Protein AF-A0A849D8P0-F1 (afdb_monomer)

Structure (mmCIF, N/CA/C/O backbone):
data_AF-A0A849D8P0-F1
#
_entry.id   AF-A0A849D8P0-F1
#
loop_
_atom_site.group_PDB
_atom_site.id
_atom_site.type_symbol
_atom_site.label_atom_id
_atom_site.label_alt_id
_atom_site.label_comp_id
_atom_site.label_asym_id
_atom_site.label_entity_id
_atom_site.label_seq_id
_atom_site.pdbx_PDB_ins_code
_atom_site.Cartn_x
_atom_site.Cartn_y
_atom_site.Cartn_z
_atom_site.occupancy
_atom_site.B_iso_or_equiv
_atom_site.auth_seq_id
_atom_site.auth_comp_id
_atom_site.auth_asym_id
_atom_site.auth_atom_id
_atom_site.pdbx_PDB_model_num
ATOM 1 N N . MET A 1 1 ? -80.426 -12.205 15.492 1.00 40.09 1 MET A N 1
ATOM 2 C CA . MET A 1 1 ? -79.615 -13.416 15.235 1.00 40.09 1 MET A CA 1
ATOM 3 C C . MET A 1 1 ? -78.272 -12.990 14.647 1.00 40.09 1 MET A C 1
ATOM 5 O O . MET A 1 1 ? -78.258 -12.314 13.631 1.00 40.09 1 MET A O 1
ATOM 9 N N . LYS A 1 2 ? -77.165 -13.294 15.333 1.00 34.50 2 LYS A N 1
ATOM 10 C CA . LYS A 1 2 ? -75.785 -13.321 14.792 1.00 34.50 2 LYS A CA 1
ATOM 11 C C . LYS A 1 2 ? -75.540 -14.726 14.189 1.00 34.50 2 LYS A C 1
ATOM 13 O O . LYS A 1 2 ? -76.295 -15.619 14.569 1.00 34.50 2 LYS A O 1
ATOM 18 N N . PRO A 1 3 ? -74.415 -15.026 13.506 1.00 51.94 3 PRO A N 1
ATOM 19 C CA . PRO A 1 3 ? -73.547 -14.217 12.627 1.00 51.94 3 PRO A CA 1
ATOM 20 C C . PRO A 1 3 ? -73.086 -15.000 11.361 1.00 51.94 3 PRO A C 1
ATOM 22 O O . PRO A 1 3 ? -73.115 -16.224 11.359 1.00 51.94 3 PRO A O 1
ATOM 25 N N . THR A 1 4 ? -72.463 -14.343 10.375 1.00 41.53 4 THR A N 1
ATOM 26 C CA . THR A 1 4 ? -71.337 -14.982 9.657 1.00 41.53 4 THR A CA 1
ATOM 27 C C . THR A 1 4 ? -70.335 -13.943 9.179 1.00 41.53 4 THR A C 1
ATOM 29 O O . THR A 1 4 ? -70.666 -12.974 8.505 1.00 41.53 4 THR A O 1
ATOM 32 N N . ARG A 1 5 ? -69.095 -14.141 9.622 1.00 42.44 5 ARG A N 1
ATOM 33 C CA . ARG A 1 5 ? -67.909 -13.351 9.308 1.00 42.44 5 ARG A CA 1
ATOM 34 C C . ARG A 1 5 ? -67.382 -13.775 7.939 1.00 42.44 5 ARG A C 1
ATOM 36 O O . ARG A 1 5 ? -67.280 -14.972 7.706 1.00 42.44 5 ARG A O 1
ATOM 43 N N . LEU A 1 6 ? -66.905 -12.832 7.136 1.00 41.44 6 LEU A N 1
ATOM 44 C CA . LEU A 1 6 ? -65.711 -13.063 6.327 1.00 41.44 6 LEU A CA 1
ATOM 45 C C . LEU A 1 6 ? -64.922 -11.754 6.272 1.00 41.44 6 LEU A C 1
ATOM 47 O O . LEU A 1 6 ? -65.308 -10.786 5.625 1.00 41.44 6 LEU A O 1
ATOM 51 N N . ALA A 1 7 ? -63.854 -11.720 7.061 1.00 44.16 7 ALA A N 1
ATOM 52 C CA . ALA A 1 7 ? -62.826 -10.705 6.986 1.00 44.16 7 ALA A CA 1
ATOM 53 C C . ALA A 1 7 ? -61.901 -11.065 5.820 1.00 44.16 7 ALA A C 1
ATOM 55 O O . ALA A 1 7 ? -61.404 -12.187 5.768 1.00 44.16 7 ALA A O 1
ATOM 56 N N . PHE A 1 8 ? -61.640 -10.117 4.927 1.00 40.59 8 PHE A N 1
ATOM 57 C CA . PHE A 1 8 ? -60.464 -10.159 4.066 1.00 40.59 8 PHE A CA 1
ATOM 58 C C . PHE A 1 8 ? -59.847 -8.762 4.061 1.00 40.59 8 PHE A C 1
ATOM 60 O O . PHE A 1 8 ? -60.166 -7.897 3.252 1.00 40.59 8 PHE A O 1
ATOM 67 N N . ILE A 1 9 ? -59.019 -8.528 5.076 1.00 45.81 9 ILE A N 1
ATOM 68 C CA . ILE A 1 9 ? -58.089 -7.406 5.133 1.00 45.81 9 ILE A CA 1
ATOM 69 C C . ILE A 1 9 ? -56.944 -7.789 4.194 1.00 45.81 9 ILE A C 1
ATOM 71 O O . ILE A 1 9 ? -56.132 -8.644 4.542 1.00 45.81 9 ILE A O 1
ATOM 75 N N . LEU A 1 10 ? -56.895 -7.199 2.997 1.00 41.03 10 LEU A N 1
ATOM 76 C CA . LEU A 1 10 ? -55.722 -7.311 2.134 1.00 41.03 10 LEU A CA 1
ATOM 77 C C . LEU A 1 10 ? -54.726 -6.219 2.541 1.00 41.03 10 LEU A C 1
ATOM 79 O O . LEU A 1 10 ? -54.832 -5.054 2.165 1.00 41.03 10 LEU A O 1
ATOM 83 N N . LEU A 1 11 ? -53.796 -6.628 3.396 1.00 40.62 11 LEU A N 1
ATOM 84 C CA . LEU A 1 11 ? -52.641 -5.874 3.854 1.00 40.62 11 LEU A CA 1
ATOM 85 C C . LEU A 1 11 ? -51.669 -5.707 2.669 1.00 40.62 11 LEU A C 1
ATOM 87 O O . LEU A 1 11 ? -50.985 -6.655 2.288 1.00 40.62 11 LEU A O 1
ATOM 91 N N . LEU A 1 12 ? -51.614 -4.516 2.067 1.00 44.25 12 LEU A N 1
ATOM 92 C CA . LEU A 1 12 ? -50.579 -4.135 1.098 1.00 44.25 12 LEU A CA 1
ATOM 93 C C . LEU A 1 12 ? -49.248 -3.926 1.839 1.00 44.25 12 LEU A C 1
ATOM 95 O O . LEU A 1 12 ? -48.848 -2.807 2.150 1.00 44.25 12 LEU A O 1
ATOM 99 N N . LEU A 1 13 ? -48.570 -5.031 2.151 1.00 43.97 13 LEU A N 1
ATOM 100 C CA . LEU A 1 13 ? -47.154 -5.036 2.499 1.00 43.97 13 LEU A CA 1
ATOM 101 C C . LEU A 1 13 ? -46.353 -4.807 1.212 1.00 43.97 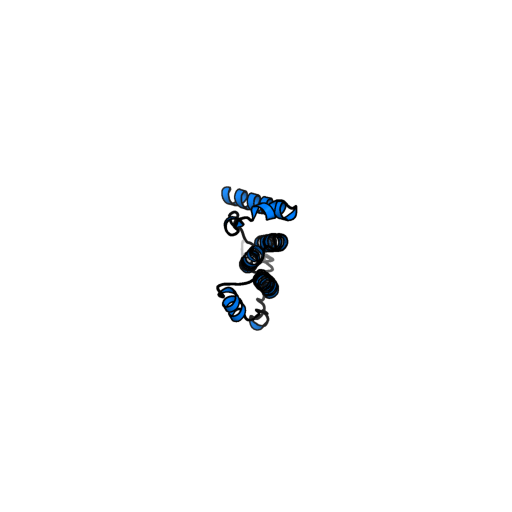13 LEU A C 1
ATOM 103 O O . LEU A 1 13 ? -46.143 -5.728 0.424 1.00 43.97 13 LEU A O 1
ATOM 107 N N . GLY A 1 14 ? -45.908 -3.567 1.003 1.00 42.66 14 GLY A N 1
ATOM 108 C CA . GLY A 1 14 ? -44.834 -3.236 0.068 1.00 42.66 14 GLY A CA 1
ATOM 109 C C . GLY A 1 14 ? -43.520 -3.824 0.575 1.00 42.66 14 GLY A C 1
ATOM 110 O O . GLY A 1 14 ? -42.725 -3.140 1.214 1.00 42.66 14 GLY A O 1
ATOM 111 N N . ILE A 1 15 ? -43.340 -5.123 0.345 1.00 48.97 15 ILE A N 1
ATOM 112 C CA . ILE A 1 15 ? -42.107 -5.856 0.608 1.00 48.97 15 ILE A CA 1
ATOM 113 C C . ILE A 1 15 ? -41.066 -5.383 -0.403 1.00 48.97 15 ILE A C 1
ATOM 115 O O . ILE A 1 15 ? -41.264 -5.490 -1.608 1.00 48.97 15 ILE A O 1
ATOM 119 N N . GLY A 1 16 ? -39.976 -4.849 0.147 1.00 43.88 16 GLY A N 1
ATOM 120 C CA . GLY A 1 16 ? -38.615 -4.896 -0.370 1.00 43.88 16 GLY A CA 1
ATOM 121 C C . GLY A 1 16 ? -38.445 -4.930 -1.883 1.00 43.88 16 GLY A C 1
ATOM 122 O O . GLY A 1 16 ? -38.490 -5.991 -2.500 1.00 43.88 16 GLY A O 1
ATOM 123 N N . ALA A 1 17 ? -38.030 -3.795 -2.441 1.00 41.38 17 ALA A N 1
ATOM 124 C CA . ALA A 1 17 ? -37.138 -3.819 -3.587 1.00 41.38 17 ALA A CA 1
ATOM 125 C C . ALA A 1 17 ? -35.806 -4.470 -3.158 1.00 41.38 17 ALA A C 1
ATOM 127 O O . ALA A 1 17 ? -34.820 -3.787 -2.889 1.00 41.38 17 ALA A O 1
ATOM 128 N N . CYS A 1 18 ? -35.776 -5.803 -3.070 1.00 43.22 18 CYS A N 1
ATOM 129 C CA . CYS A 1 18 ? -34.549 -6.548 -3.304 1.00 43.22 18 CYS A CA 1
ATOM 130 C C . CYS A 1 18 ? -34.187 -6.272 -4.759 1.00 43.22 18 CYS A C 1
ATOM 132 O O . CYS A 1 18 ? -34.729 -6.888 -5.673 1.00 43.22 18 CYS A O 1
ATOM 134 N N . ARG A 1 19 ? -33.315 -5.284 -4.979 1.00 45.81 19 ARG A N 1
ATOM 135 C CA . ARG A 1 19 ? -32.575 -5.203 -6.232 1.00 45.81 19 ARG A CA 1
ATOM 136 C C . ARG A 1 19 ? -31.786 -6.498 -6.333 1.00 45.81 19 ARG A C 1
ATOM 138 O O . ARG A 1 19 ? -30.857 -6.716 -5.560 1.00 45.81 19 ARG A O 1
ATOM 145 N N . THR A 1 20 ? -32.200 -7.363 -7.245 1.00 45.91 20 THR A N 1
ATOM 146 C CA . THR A 1 20 ? -31.368 -8.444 -7.748 1.00 45.91 20 THR A CA 1
ATOM 147 C C . THR A 1 20 ? -30.113 -7.795 -8.315 1.00 45.91 20 THR A C 1
ATOM 149 O O . THR A 1 20 ? -30.175 -7.091 -9.320 1.00 45.91 20 THR A O 1
ATOM 152 N N . TYR A 1 21 ? -28.995 -7.944 -7.609 1.00 46.56 21 TYR A N 1
ATOM 153 C CA . TYR A 1 21 ? -27.687 -7.691 -8.190 1.00 46.56 21 TYR A CA 1
ATOM 154 C C . TYR A 1 21 ? -27.474 -8.793 -9.224 1.00 46.56 21 TYR A C 1
ATOM 156 O O . TYR A 1 21 ? -27.255 -9.946 -8.863 1.00 46.56 21 TYR A O 1
ATOM 164 N N . GLU A 1 22 ? -27.634 -8.457 -10.500 1.00 53.69 22 GLU A N 1
ATOM 165 C CA . GLU A 1 22 ? -27.120 -9.301 -11.571 1.00 53.69 22 GLU A CA 1
ATOM 166 C C . GLU A 1 22 ? -25.595 -9.215 -11.492 1.00 53.69 22 GLU A C 1
ATOM 168 O O . GLU A 1 22 ? -25.013 -8.147 -11.697 1.00 53.69 22 GLU A O 1
ATOM 173 N N . GLU A 1 23 ? -24.952 -10.312 -11.090 1.00 55.47 23 GLU A N 1
ATOM 174 C CA . GLU A 1 23 ? -23.500 -10.413 -11.178 1.00 55.47 23 GLU A CA 1
ATOM 175 C C . GLU A 1 23 ? -23.110 -10.315 -12.659 1.00 55.47 23 GLU A C 1
ATOM 177 O O . GLU A 1 23 ? -23.705 -11.012 -13.490 1.00 55.47 23 GLU A O 1
ATOM 182 N N . PRO A 1 24 ? -22.152 -9.442 -13.020 1.00 56.09 24 PRO A N 1
ATOM 183 C CA . PRO A 1 24 ? -21.690 -9.365 -14.394 1.00 56.09 24 PRO A CA 1
ATOM 184 C C . PRO A 1 24 ? -21.151 -10.738 -14.825 1.00 56.09 24 PRO A C 1
ATOM 186 O O . PRO A 1 24 ? -20.534 -11.441 -14.016 1.00 56.09 24 PRO A O 1
ATOM 189 N N . PRO A 1 25 ? -21.382 -11.151 -16.082 1.00 55.91 25 PRO A N 1
ATOM 190 C CA . PRO A 1 25 ? -20.874 -12.419 -16.576 1.00 55.91 25 PRO A CA 1
ATOM 191 C C . PRO A 1 25 ? -19.350 -12.447 -16.421 1.00 55.91 25 PRO A C 1
ATOM 193 O O . PRO A 1 25 ? -18.649 -11.524 -16.826 1.00 55.91 25 PRO A O 1
ATOM 196 N N . ILE A 1 26 ? -18.837 -13.535 -15.840 1.00 55.81 26 ILE A N 1
ATOM 197 C CA . ILE A 1 26 ? -17.416 -13.725 -15.488 1.00 55.81 26 ILE A CA 1
ATOM 198 C C . ILE A 1 26 ? -16.470 -13.466 -16.683 1.00 55.81 26 ILE A C 1
ATOM 200 O O . ILE A 1 26 ? -15.308 -13.125 -16.484 1.00 55.81 26 ILE A O 1
ATOM 204 N N . GLY A 1 27 ? -16.967 -13.588 -17.919 1.00 52.66 27 GLY A N 1
ATOM 205 C CA . GLY A 1 27 ? -16.216 -13.339 -19.153 1.00 52.66 27 GLY A CA 1
ATOM 206 C C . GLY A 1 27 ? -15.873 -11.874 -19.456 1.00 52.66 27 GLY A C 1
ATOM 207 O O . GLY A 1 27 ? -15.030 -11.653 -20.319 1.00 52.66 27 GLY A O 1
ATOM 208 N N . ASP A 1 28 ? -16.468 -10.904 -18.753 1.00 50.91 28 ASP A N 1
ATOM 209 C CA . ASP A 1 28 ? -16.235 -9.468 -18.987 1.00 50.91 28 ASP A CA 1
ATOM 210 C C . ASP A 1 28 ? -15.228 -8.842 -18.002 1.00 50.91 28 ASP A C 1
ATOM 212 O O . ASP A 1 28 ? -14.892 -7.666 -18.121 1.00 50.91 28 ASP A O 1
ATOM 216 N N . LEU A 1 29 ? -14.723 -9.612 -17.029 1.00 51.06 29 LEU A N 1
ATOM 217 C CA . LEU A 1 29 ? -13.703 -9.151 -16.085 1.00 51.06 29 LEU A CA 1
ATOM 218 C C . LEU A 1 29 ? -12.324 -9.232 -16.748 1.00 51.06 29 LEU A C 1
ATOM 220 O O . LEU A 1 29 ? -11.773 -10.322 -16.924 1.00 51.06 29 LEU A O 1
ATOM 224 N N . HIS A 1 30 ? -11.746 -8.084 -17.108 1.00 53.31 30 HIS A N 1
ATOM 225 C CA . HIS A 1 30 ? -10.470 -8.041 -17.816 1.00 53.31 30 HIS A CA 1
ATOM 226 C C . HIS A 1 30 ? -9.296 -8.198 -16.839 1.00 53.31 30 HIS A C 1
ATOM 228 O O . HIS A 1 30 ? -8.559 -7.261 -16.531 1.00 53.31 30 HIS A O 1
ATOM 234 N N . LEU A 1 31 ? -9.083 -9.421 -16.362 1.00 54.19 31 LEU A N 1
ATOM 235 C CA . LEU A 1 31 ? -7.865 -9.778 -15.646 1.00 54.19 31 LEU A CA 1
ATOM 236 C C . LEU A 1 31 ? -6.722 -9.908 -16.674 1.00 54.19 31 LEU A C 1
ATOM 238 O O . LEU A 1 31 ? -6.806 -10.772 -17.549 1.00 54.19 31 LEU A O 1
ATOM 242 N N . PRO A 1 32 ? -5.664 -9.067 -16.631 1.00 59.25 32 PRO A N 1
ATOM 243 C CA . PRO A 1 32 ? -4.458 -9.313 -17.422 1.00 59.25 32 PRO A CA 1
ATOM 244 C C . PRO A 1 32 ? -3.892 -10.680 -17.046 1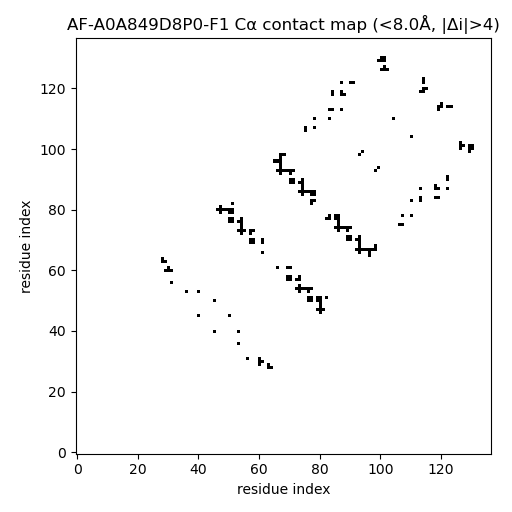.00 59.25 32 PRO A C 1
ATOM 246 O O . PRO A 1 32 ? -4.281 -11.227 -16.019 1.00 59.25 32 PRO A O 1
ATOM 249 N N . ASP A 1 33 ? -2.974 -11.222 -17.846 1.00 66.88 33 ASP A N 1
ATOM 250 C CA . ASP A 1 33 ? -2.351 -12.514 -17.558 1.00 66.88 33 ASP A CA 1
ATOM 251 C C . ASP A 1 33 ? -1.698 -12.512 -16.159 1.00 66.88 33 ASP A C 1
ATOM 253 O O . ASP A 1 33 ? -0.569 -12.059 -15.953 1.00 66.88 33 ASP A O 1
ATOM 257 N N . ILE A 1 34 ? -2.474 -12.970 -15.174 1.00 64.50 34 ILE A N 1
ATOM 258 C CA . ILE A 1 34 ? -2.117 -13.001 -13.760 1.00 64.50 34 ILE A CA 1
ATOM 259 C C . ILE A 1 34 ? -0.919 -13.932 -13.570 1.00 64.50 34 ILE A C 1
ATOM 261 O O . ILE A 1 34 ? -0.088 -13.690 -12.698 1.00 64.50 34 ILE A O 1
ATOM 265 N N . VAL A 1 35 ? -0.806 -14.963 -14.414 1.00 62.91 35 VAL A N 1
ATOM 266 C CA . VAL A 1 35 ? 0.311 -15.906 -14.393 1.00 62.91 35 VAL A CA 1
ATOM 267 C C . VAL A 1 35 ? 1.596 -15.166 -14.740 1.00 62.91 35 VAL A C 1
ATOM 269 O O . VAL A 1 35 ? 2.528 -15.192 -13.945 1.00 62.91 35 VAL A O 1
ATOM 272 N N . ALA A 1 36 ? 1.611 -14.389 -15.823 1.00 64.56 36 ALA A N 1
ATOM 273 C CA . ALA A 1 36 ? 2.777 -13.584 -16.192 1.00 64.56 36 ALA A CA 1
ATOM 274 C C . ALA A 1 36 ? 3.163 -12.543 -15.117 1.00 64.56 36 ALA A C 1
ATOM 276 O O . ALA A 1 36 ? 4.345 -12.239 -14.931 1.00 64.56 36 ALA A O 1
ATOM 277 N N . LEU A 1 37 ? 2.184 -11.994 -14.384 1.00 69.56 37 LEU A N 1
ATOM 278 C CA . LEU A 1 37 ? 2.441 -11.091 -13.256 1.00 69.56 37 LEU A CA 1
ATOM 279 C C . LEU A 1 37 ? 3.108 -11.801 -12.079 1.00 69.56 37 LEU A C 1
ATOM 281 O O . LEU A 1 37 ? 4.075 -11.273 -11.523 1.00 69.56 37 LEU A O 1
ATOM 285 N N . PHE A 1 38 ? 2.611 -12.981 -11.706 1.00 69.88 38 PHE A N 1
ATOM 286 C CA . PHE A 1 38 ? 3.202 -13.755 -10.622 1.00 69.88 38 PHE A CA 1
ATOM 287 C C . PHE A 1 38 ? 4.577 -14.302 -11.006 1.00 69.88 38 PHE A C 1
ATOM 289 O O . PHE A 1 38 ? 5.517 -14.116 -10.239 1.00 69.88 38 PHE A O 1
ATOM 296 N N . GLU A 1 39 ? 4.746 -14.819 -12.223 1.00 71.81 39 GLU A N 1
ATOM 297 C CA . GLU A 1 39 ? 6.047 -15.238 -12.758 1.00 71.81 39 GLU A CA 1
ATOM 298 C C . GLU A 1 39 ? 7.076 -14.099 -12.735 1.00 71.81 39 GLU A C 1
ATOM 300 O O . GLU A 1 39 ? 8.244 -14.303 -12.397 1.00 71.81 39 GLU A O 1
ATOM 305 N N . LEU A 1 40 ? 6.660 -12.869 -13.064 1.00 70.19 40 LEU A N 1
ATOM 306 C CA . LEU A 1 40 ? 7.537 -11.708 -12.954 1.00 70.19 40 LEU A CA 1
ATOM 307 C C . LEU A 1 40 ? 7.861 -11.398 -11.486 1.00 70.19 40 LEU A C 1
ATOM 309 O O . LEU A 1 40 ? 9.016 -11.116 -11.182 1.00 70.19 40 LEU A O 1
ATOM 313 N N . SER A 1 41 ? 6.880 -11.479 -10.584 1.00 72.56 41 SER A N 1
ATOM 3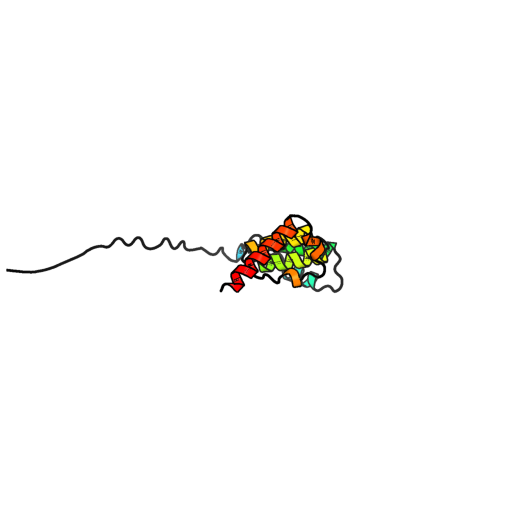14 C CA . SER A 1 41 ? 7.073 -11.247 -9.144 1.00 72.56 41 SER A CA 1
ATOM 315 C C . SER A 1 41 ? 7.977 -12.280 -8.455 1.00 72.56 41 SER A C 1
ATOM 317 O O . SER A 1 41 ? 8.600 -11.963 -7.44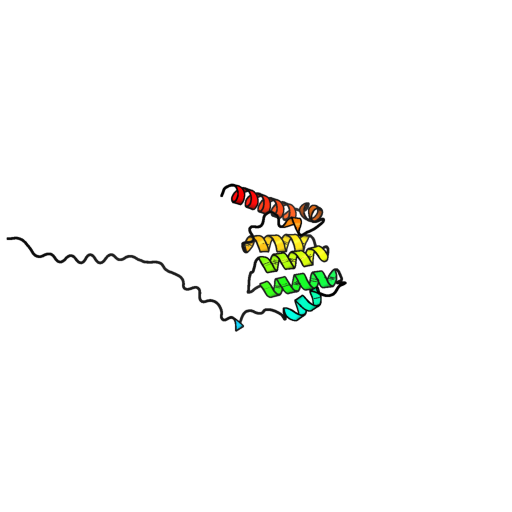6 1.00 72.56 41 SER A O 1
ATOM 319 N N . GLU A 1 42 ? 8.087 -13.487 -9.017 1.00 77.69 42 GLU A N 1
ATOM 320 C CA . GLU A 1 42 ? 8.920 -14.586 -8.511 1.00 77.69 42 GLU A CA 1
ATOM 321 C C . GLU A 1 42 ? 10.403 -14.464 -8.900 1.00 77.69 42 GLU A C 1
ATOM 323 O O . GLU A 1 42 ? 11.247 -15.222 -8.410 1.00 77.69 42 GLU A O 1
ATOM 328 N N . LYS A 1 43 ? 10.766 -13.500 -9.756 1.00 78.19 43 LYS A N 1
ATOM 329 C CA . LYS A 1 43 ? 12.174 -13.234 -10.074 1.00 78.19 43 LYS A CA 1
ATOM 330 C C . LYS A 1 43 ? 12.913 -12.723 -8.834 1.00 78.19 43 LYS A C 1
ATOM 332 O O . LYS A 1 43 ? 12.481 -11.771 -8.194 1.00 78.19 43 LYS A O 1
ATOM 337 N N . GLN A 1 44 ? 14.079 -13.311 -8.548 1.00 67.19 44 GLN A N 1
ATOM 338 C CA . GLN A 1 44 ? 14.879 -12.980 -7.357 1.00 67.19 44 GLN A CA 1
ATOM 339 C C . GLN A 1 44 ? 15.335 -11.515 -7.291 1.00 67.19 44 GLN A C 1
ATOM 341 O O . GLN A 1 44 ? 15.509 -10.988 -6.196 1.00 67.19 44 GLN A O 1
ATOM 346 N N . GLU A 1 45 ? 15.519 -10.851 -8.433 1.00 82.38 45 GLU A N 1
ATOM 347 C CA . GLU A 1 45 ? 16.034 -9.481 -8.488 1.00 82.38 45 GLU A CA 1
ATOM 348 C C . GLU A 1 45 ? 15.197 -8.622 -9.435 1.00 82.38 45 GLU A C 1
ATOM 350 O O . GLU A 1 45 ? 15.518 -8.449 -10.610 1.00 82.38 45 GLU A O 1
ATOM 355 N N . LEU A 1 46 ? 14.101 -8.073 -8.915 1.00 86.62 46 LEU A N 1
ATOM 356 C CA . LEU A 1 46 ? 13.343 -7.044 -9.615 1.00 86.62 46 LEU A CA 1
ATOM 357 C C . LEU A 1 46 ? 13.934 -5.659 -9.362 1.00 86.62 46 LEU A C 1
ATOM 359 O O . LEU A 1 46 ? 14.227 -5.260 -8.233 1.00 86.62 46 LEU A O 1
ATOM 363 N N . SER A 1 47 ? 14.051 -4.874 -10.426 1.00 91.81 47 SER A N 1
ATOM 364 C CA . SER A 1 47 ? 14.378 -3.457 -10.327 1.00 91.81 47 SER A CA 1
ATOM 365 C C . SER A 1 47 ? 13.202 -2.653 -9.760 1.00 91.81 47 SER A C 1
ATOM 367 O O . SER A 1 47 ? 12.030 -3.012 -9.898 1.00 91.81 47 SER A O 1
ATOM 369 N N . LYS A 1 48 ? 13.487 -1.459 -9.218 1.00 93.69 48 LYS A N 1
ATOM 370 C CA . LYS A 1 48 ? 12.442 -0.506 -8.787 1.00 93.69 48 LYS A CA 1
ATOM 371 C C . LYS A 1 48 ? 11.423 -0.197 -9.894 1.00 93.69 48 LYS A C 1
ATOM 373 O O . LYS A 1 48 ? 10.250 0.040 -9.613 1.00 93.69 48 LYS A O 1
ATOM 378 N N . LYS A 1 49 ? 11.862 -0.191 -11.159 1.00 92.75 49 LYS A N 1
ATOM 379 C CA . LYS A 1 49 ? 10.991 0.051 -12.317 1.00 92.75 49 LYS A CA 1
ATOM 380 C C . LYS A 1 49 ? 10.027 -1.114 -12.543 1.00 92.75 49 LYS A C 1
ATOM 382 O O . LYS A 1 49 ? 8.859 -0.864 -12.829 1.00 92.75 49 LYS A O 1
ATOM 387 N N . GLU A 1 50 ? 10.497 -2.349 -12.400 1.00 90.62 50 GLU A N 1
ATOM 388 C CA . GLU A 1 50 ? 9.664 -3.546 -12.545 1.00 90.62 50 GLU A CA 1
ATOM 389 C C . GLU A 1 50 ? 8.663 -3.673 -11.400 1.00 90.62 50 GLU A C 1
ATOM 391 O O . GLU A 1 50 ? 7.487 -3.905 -11.658 1.00 90.62 50 GLU A O 1
ATOM 396 N N . PHE A 1 51 ? 9.067 -3.381 -10.161 1.00 93.44 51 PHE A N 1
ATOM 397 C CA . PHE A 1 51 ? 8.122 -3.284 -9.048 1.00 93.44 51 PHE A CA 1
ATOM 398 C C . PHE A 1 51 ? 7.033 -2.242 -9.305 1.00 93.44 51 PHE A C 1
ATOM 400 O O . PHE A 1 51 ? 5.845 -2.516 -9.151 1.00 93.44 51 PHE A O 1
ATOM 407 N N . LYS A 1 52 ? 7.403 -1.047 -9.775 1.00 94.75 52 LYS A N 1
ATOM 408 C CA . LYS A 1 52 ? 6.404 -0.037 -10.133 1.00 94.75 52 LYS A CA 1
ATOM 409 C C . LYS A 1 52 ? 5.463 -0.543 -11.234 1.00 94.75 52 LYS A C 1
ATOM 411 O O . LYS A 1 52 ? 4.266 -0.288 -11.154 1.00 94.75 52 LYS A O 1
ATOM 416 N N . PHE A 1 53 ? 5.992 -1.234 -12.244 1.00 91.75 53 PHE A N 1
ATOM 417 C CA . PHE A 1 53 ? 5.200 -1.809 -13.331 1.00 91.75 53 PHE A CA 1
ATOM 418 C C . PHE A 1 53 ? 4.210 -2.870 -12.829 1.00 91.75 53 PHE A C 1
ATOM 420 O O . PHE A 1 53 ? 3.046 -2.837 -13.221 1.00 91.75 53 PHE A O 1
ATOM 427 N N . LEU A 1 54 ? 4.632 -3.752 -11.918 1.00 91.75 54 LEU A N 1
ATOM 428 C CA . LEU A 1 54 ? 3.750 -4.724 -11.267 1.00 91.75 54 LEU A CA 1
ATOM 429 C C . LEU A 1 54 ? 2.616 -4.030 -10.506 1.00 91.75 54 LEU A C 1
ATOM 431 O O . LEU A 1 54 ? 1.449 -4.362 -10.704 1.00 91.75 54 LEU A O 1
ATOM 435 N N . GLY A 1 55 ? 2.941 -3.013 -9.702 1.00 93.56 55 GLY A N 1
ATOM 436 C CA . GLY A 1 55 ? 1.940 -2.215 -8.992 1.00 93.56 55 GLY A CA 1
ATOM 437 C C . GLY A 1 55 ? 0.953 -1.524 -9.939 1.00 93.56 55 GLY A C 1
ATOM 438 O O . GLY A 1 55 ? -0.254 -1.588 -9.718 1.00 93.56 55 GLY A O 1
ATOM 439 N N . ASP A 1 56 ? 1.445 -0.903 -11.017 1.00 94.00 56 ASP A N 1
ATOM 440 C CA . ASP A 1 56 ? 0.604 -0.236 -12.020 1.00 94.00 56 ASP A CA 1
ATOM 441 C C . ASP A 1 56 ? -0.328 -1.240 -12.722 1.00 94.00 56 ASP A C 1
ATOM 443 O O . ASP A 1 56 ? -1.520 -0.972 -12.886 1.00 94.00 56 ASP A O 1
ATOM 447 N N . THR A 1 57 ? 0.195 -2.416 -13.080 1.00 91.00 57 THR A N 1
ATOM 448 C CA . THR A 1 57 ? -0.580 -3.462 -13.758 1.00 91.00 57 THR A CA 1
ATOM 449 C C . THR A 1 57 ? -1.655 -4.034 -12.844 1.00 91.00 57 THR A C 1
ATOM 451 O O . THR A 1 57 ? -2.787 -4.229 -13.279 1.00 91.00 57 THR A O 1
ATOM 454 N N . LEU A 1 58 ? -1.346 -4.237 -11.561 1.00 91.50 58 LEU A N 1
ATOM 455 C CA . LEU A 1 58 ? -2.321 -4.754 -10.608 1.00 91.50 58 LEU A CA 1
ATOM 456 C C . LEU A 1 58 ? -3.447 -3.751 -10.324 1.00 91.50 58 LEU A C 1
ATOM 458 O O . LEU A 1 58 ? -4.602 -4.146 -10.206 1.00 91.50 58 LEU A O 1
ATOM 462 N N . ILE A 1 59 ? -3.144 -2.449 -10.273 1.00 93.56 59 ILE A N 1
ATOM 463 C CA . ILE A 1 59 ? -4.177 -1.406 -10.166 1.00 93.56 59 ILE A CA 1
ATOM 464 C C . ILE A 1 59 ? -5.082 -1.396 -11.399 1.00 93.56 59 ILE A C 1
ATOM 466 O O . ILE A 1 59 ? -6.295 -1.261 -11.248 1.00 93.56 59 ILE A O 1
ATOM 470 N N . ALA A 1 60 ? -4.512 -1.542 -12.599 1.00 89.69 60 ALA A N 1
ATOM 471 C CA . ALA A 1 60 ? -5.285 -1.603 -13.836 1.00 89.69 60 ALA A CA 1
ATOM 472 C C . ALA A 1 60 ? -6.189 -2.848 -13.877 1.00 89.69 60 ALA A C 1
ATOM 474 O O . ALA A 1 60 ? -7.378 -2.723 -14.146 1.00 89.69 60 ALA A O 1
ATOM 475 N N . ALA A 1 61 ? -5.657 -4.017 -13.512 1.00 84.75 61 ALA A N 1
ATOM 476 C CA . ALA A 1 61 ? -6.407 -5.271 -13.398 1.00 84.75 61 ALA A CA 1
ATOM 477 C C . ALA A 1 61 ? -7.575 -5.191 -12.409 1.00 84.75 61 ALA A C 1
ATOM 479 O O . ALA A 1 61 ? -8.614 -5.821 -12.578 1.00 84.75 61 ALA A O 1
ATOM 480 N N . ASN A 1 62 ? -7.385 -4.430 -11.333 1.00 90.56 62 ASN A N 1
ATOM 481 C CA . ASN A 1 62 ? -8.356 -4.326 -10.257 1.00 90.56 62 ASN A CA 1
ATOM 482 C C . ASN A 1 62 ? -9.469 -3.302 -10.540 1.00 90.56 62 ASN A C 1
ATOM 484 O O . ASN A 1 62 ? -10.283 -3.035 -9.655 1.00 90.56 62 ASN A O 1
ATOM 488 N N . GLN A 1 63 ? -9.514 -2.706 -11.739 1.00 85.44 63 GLN A N 1
ATOM 489 C CA . GLN A 1 63 ? -10.561 -1.750 -12.110 1.00 85.44 63 GLN A CA 1
ATOM 490 C C . GLN A 1 63 ? -11.953 -2.384 -12.080 1.00 85.44 63 GLN A C 1
ATOM 492 O O . GLN A 1 63 ? -12.872 -1.752 -11.566 1.00 85.44 63 GLN A O 1
ATOM 497 N N . ASP A 1 64 ? -12.092 -3.636 -12.506 1.00 80.12 64 ASP A N 1
ATOM 498 C CA . ASP A 1 64 ? -13.400 -4.297 -12.512 1.00 80.12 64 ASP A CA 1
ATOM 499 C C . ASP A 1 64 ? -13.683 -5.020 -11.190 1.00 80.12 64 ASP A C 1
ATOM 501 O O . ASP A 1 64 ? -14.783 -4.941 -10.645 1.00 80.12 64 ASP A O 1
ATOM 505 N N . LEU A 1 65 ? -12.666 -5.680 -10.625 1.00 85.00 65 LEU A N 1
ATOM 506 C CA . LEU A 1 65 ? -12.808 -6.477 -9.403 1.00 85.00 65 LEU A CA 1
ATOM 507 C C . LEU A 1 65 ? -12.979 -5.630 -8.141 1.00 85.00 65 LEU A C 1
ATOM 509 O O . LEU A 1 65 ? -13.629 -6.069 -7.193 1.00 85.00 65 LEU A O 1
ATOM 513 N N . GLN A 1 66 ? -12.362 -4.443 -8.098 1.00 90.44 66 GLN A N 1
ATOM 514 C CA . GLN A 1 66 ? -12.396 -3.531 -6.950 1.00 90.44 66 GLN A CA 1
ATOM 515 C C . GLN A 1 66 ? -12.030 -4.221 -5.618 1.00 90.44 66 GLN A C 1
ATOM 517 O O . GLN A 1 66 ? -12.505 -3.841 -4.547 1.00 90.44 66 GLN A O 1
ATOM 522 N N . ALA A 1 67 ? -11.167 -5.238 -5.664 1.00 92.88 67 ALA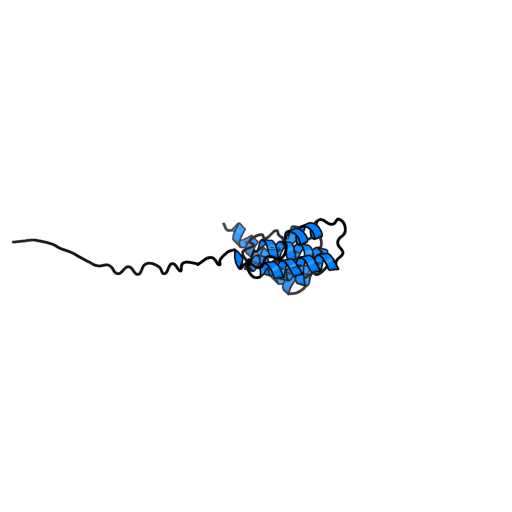 A N 1
ATOM 523 C CA . ALA A 1 67 ? -10.811 -6.059 -4.521 1.00 92.88 67 ALA A CA 1
ATOM 524 C C . ALA A 1 67 ? -9.800 -5.333 -3.624 1.00 92.88 67 ALA A C 1
ATOM 526 O O . ALA A 1 67 ? -8.716 -4.943 -4.069 1.00 92.88 67 ALA A O 1
ATOM 527 N N . ALA A 1 68 ? -10.115 -5.202 -2.332 1.00 96.38 68 ALA A N 1
ATOM 528 C CA . ALA A 1 68 ? -9.238 -4.550 -1.357 1.00 96.38 68 ALA A CA 1
ATOM 529 C C . ALA A 1 68 ? -7.834 -5.174 -1.308 1.00 96.38 68 ALA A C 1
ATOM 531 O O . ALA A 1 68 ? -6.836 -4.457 -1.263 1.00 96.38 68 ALA A O 1
ATOM 532 N N . GLN A 1 69 ? -7.746 -6.505 -1.373 1.00 94.50 69 GLN A N 1
ATOM 533 C CA . GLN A 1 69 ? -6.471 -7.220 -1.302 1.00 94.50 69 GLN A CA 1
ATOM 534 C C . GLN A 1 69 ? -5.544 -6.905 -2.485 1.00 94.50 69 GLN A C 1
ATOM 536 O O . GLN A 1 69 ? -4.335 -6.801 -2.293 1.00 94.50 69 GLN A O 1
ATOM 541 N N . LEU A 1 70 ? -6.087 -6.694 -3.688 1.00 94.62 70 LEU A N 1
ATOM 542 C CA . LEU A 1 70 ? -5.274 -6.342 -4.856 1.00 94.62 70 LEU A CA 1
ATOM 543 C C . LEU A 1 70 ? -4.692 -4.926 -4.729 1.00 94.62 70 LEU A C 1
ATOM 545 O O . LEU A 1 70 ? -3.553 -4.691 -5.124 1.00 94.62 70 LEU A O 1
ATOM 549 N N . TYR A 1 71 ? -5.406 -3.998 -4.084 1.00 97.31 71 TYR A N 1
ATOM 550 C CA . TYR A 1 71 ? -4.836 -2.696 -3.722 1.00 97.31 71 TYR A CA 1
ATOM 551 C C . TYR A 1 71 ? -3.708 -2.814 -2.688 1.00 97.31 71 TYR A C 1
ATOM 553 O O . TYR A 1 71 ? -2.701 -2.115 -2.799 1.00 97.31 71 TYR A O 1
ATOM 561 N N . VAL A 1 72 ? -3.839 -3.710 -1.705 1.00 97.50 72 VAL A N 1
ATOM 562 C CA . VAL A 1 72 ? -2.775 -3.964 -0.718 1.00 97.50 72 VAL A CA 1
ATOM 563 C C . VAL A 1 72 ? -1.525 -4.532 -1.385 1.00 97.50 72 VAL A C 1
ATOM 565 O O . VAL A 1 72 ? -0.414 -4.103 -1.078 1.00 97.50 72 VAL A O 1
ATOM 568 N N . GLU A 1 73 ? -1.691 -5.470 -2.312 1.00 95.62 73 GLU A N 1
ATOM 569 C CA . GLU A 1 73 ? -0.558 -6.069 -3.013 1.00 95.62 73 GLU A CA 1
ATOM 570 C C . GLU A 1 73 ? 0.112 -5.061 -3.960 1.00 95.62 73 GLU A C 1
ATOM 572 O O . GLU A 1 73 ? 1.334 -4.927 -3.978 1.00 95.62 73 GLU A O 1
ATOM 577 N N . ALA A 1 74 ? -0.671 -4.216 -4.637 1.00 96.12 74 ALA A N 1
ATOM 578 C CA . ALA A 1 74 ? -0.126 -3.113 -5.424 1.00 96.12 74 ALA A CA 1
ATOM 579 C C . ALA A 1 74 ? 0.677 -2.134 -4.551 1.00 96.12 74 ALA A C 1
ATOM 581 O O . ALA A 1 74 ? 1.747 -1.675 -4.954 1.00 96.12 74 ALA A O 1
ATOM 582 N N . ALA A 1 75 ? 0.202 -1.842 -3.334 1.00 97.81 75 ALA A N 1
ATOM 583 C CA . ALA A 1 75 ? 0.934 -1.019 -2.378 1.00 97.81 75 ALA A CA 1
ATOM 584 C C . ALA A 1 75 ? 2.295 -1.636 -2.015 1.00 97.81 75 ALA A C 1
ATOM 586 O O . ALA A 1 75 ? 3.273 -0.895 -1.887 1.00 97.81 75 ALA A O 1
ATOM 587 N N . SER A 1 76 ? 2.365 -2.968 -1.879 1.00 96.00 76 SER A N 1
ATOM 588 C CA . SER A 1 76 ? 3.605 -3.717 -1.608 1.00 96.00 76 SER A CA 1
ATOM 589 C C . SER A 1 76 ? 4.628 -3.500 -2.717 1.00 96.00 76 SER A C 1
ATOM 591 O O . SER A 1 76 ? 5.766 -3.103 -2.456 1.00 96.00 76 SER A O 1
ATOM 593 N N . PHE A 1 77 ? 4.205 -3.641 -3.972 1.00 95.62 77 PHE A N 1
ATOM 594 C CA . PHE A 1 77 ? 5.071 -3.375 -5.115 1.00 95.62 77 PHE A CA 1
ATOM 595 C C . PHE A 1 77 ? 5.495 -1.903 -5.196 1.00 95.62 77 PHE A C 1
ATOM 597 O O . PHE A 1 77 ? 6.672 -1.603 -5.392 1.00 95.62 77 PHE A O 1
ATOM 604 N N . TYR A 1 78 ? 4.584 -0.955 -4.962 1.00 97.12 78 TYR A N 1
ATOM 605 C CA . TYR A 1 78 ? 4.947 0.465 -4.933 1.00 97.12 78 TYR A CA 1
ATOM 606 C C . TYR A 1 78 ? 5.942 0.815 -3.831 1.00 97.12 78 TYR A C 1
ATOM 608 O O . TYR A 1 78 ? 6.786 1.694 -4.031 1.00 97.12 78 TYR A O 1
ATOM 616 N N . HIS A 1 79 ? 5.859 0.133 -2.692 1.00 96.75 79 HIS A N 1
ATOM 617 C CA . HIS A 1 79 ? 6.788 0.321 -1.591 1.00 96.75 79 HIS A CA 1
ATOM 618 C C . HIS A 1 79 ? 8.184 -0.189 -1.959 1.00 96.75 79 HIS A C 1
ATOM 620 O O . HIS A 1 79 ? 9.149 0.561 -1.835 1.00 96.75 79 HIS A O 1
ATOM 626 N N . GLN A 1 80 ? 8.284 -1.392 -2.535 1.00 94.75 80 GLN A N 1
ATOM 627 C CA . GLN A 1 80 ? 9.548 -1.942 -3.047 1.00 94.75 80 GLN A CA 1
ATOM 628 C C . GLN A 1 80 ? 10.149 -1.084 -4.177 1.00 94.75 80 GLN A C 1
ATOM 630 O O . GLN A 1 80 ? 11.366 -0.943 -4.297 1.00 94.75 80 GLN A O 1
ATOM 635 N N . ALA A 1 81 ? 9.304 -0.410 -4.961 1.00 95.75 81 ALA A N 1
ATOM 636 C CA . ALA A 1 81 ? 9.732 0.572 -5.954 1.00 95.75 81 ALA A CA 1
ATOM 637 C C . ALA A 1 81 ? 10.239 1.904 -5.358 1.00 95.75 81 ALA A C 1
ATOM 639 O O . ALA A 1 81 ? 10.780 2.733 -6.094 1.00 95.75 81 ALA A O 1
ATOM 640 N N . GLY A 1 82 ? 10.056 2.147 -4.055 1.00 95.62 82 GLY A N 1
ATOM 641 C CA . GLY A 1 82 ? 10.367 3.421 -3.396 1.00 95.62 82 GLY A CA 1
ATOM 642 C C . GLY A 1 82 ? 9.392 4.548 -3.751 1.00 95.62 82 GLY A C 1
ATOM 643 O O . GLY A 1 82 ? 9.761 5.720 -3.744 1.00 95.62 82 GLY A O 1
ATOM 644 N N . THR A 1 83 ? 8.152 4.214 -4.117 1.00 95.88 83 THR A N 1
ATOM 645 C CA . THR A 1 83 ? 7.136 5.181 -4.561 1.00 95.88 83 THR A CA 1
ATOM 646 C C . THR A 1 83 ? 6.099 5.471 -3.473 1.00 95.88 83 THR A C 1
ATOM 648 O O . THR A 1 83 ? 4.913 5.185 -3.630 1.00 95.88 83 THR A O 1
ATOM 651 N N . SER A 1 84 ? 6.533 6.113 -2.383 1.00 95.31 84 SER A N 1
ATOM 652 C CA . SER A 1 84 ? 5.740 6.399 -1.172 1.00 95.31 84 SER A CA 1
ATOM 653 C C . SER A 1 84 ? 4.323 6.921 -1.429 1.00 95.31 84 SER A C 1
ATOM 655 O O . SER A 1 84 ? 3.357 6.421 -0.856 1.00 95.31 84 SER A O 1
ATOM 657 N N . LYS A 1 85 ? 4.163 7.886 -2.346 1.00 96.31 85 LYS A N 1
ATOM 658 C CA . LYS A 1 85 ? 2.844 8.443 -2.699 1.00 96.31 85 LYS A CA 1
ATOM 659 C C . LYS A 1 85 ? 1.894 7.391 -3.271 1.00 96.31 85 LYS A C 1
ATOM 661 O O . LYS A 1 85 ? 0.716 7.385 -2.928 1.00 96.31 85 LYS A O 1
ATOM 666 N N . LYS A 1 86 ? 2.397 6.496 -4.127 1.00 97.44 86 LYS A N 1
ATOM 667 C CA . LYS A 1 86 ? 1.587 5.427 -4.722 1.00 97.44 86 LYS A CA 1
ATOM 668 C C . LYS A 1 86 ? 1.258 4.336 -3.707 1.00 97.44 86 LYS A C 1
ATOM 670 O O . LYS A 1 86 ? 0.127 3.863 -3.699 1.00 97.44 86 LYS A O 1
ATOM 675 N N . THR A 1 87 ? 2.193 4.000 -2.817 1.00 98.00 87 THR A N 1
ATOM 676 C CA . THR A 1 87 ? 1.940 3.092 -1.688 1.00 98.00 87 THR A CA 1
ATOM 677 C C . THR A 1 87 ? 0.784 3.596 -0.827 1.00 98.00 87 THR A C 1
ATOM 679 O O . THR A 1 87 ? -0.188 2.874 -0.618 1.00 98.00 87 THR A O 1
ATOM 682 N N . VAL A 1 88 ? 0.843 4.857 -0.385 1.00 98.31 88 VAL A N 1
ATOM 683 C CA . VAL A 1 88 ? -0.206 5.470 0.445 1.00 98.31 88 VAL A CA 1
ATOM 684 C C . VAL A 1 88 ? -1.545 5.537 -0.295 1.00 98.31 88 VAL A C 1
ATOM 686 O O . VAL A 1 88 ? -2.577 5.180 0.272 1.00 98.31 88 VAL A O 1
ATOM 689 N N . ALA A 1 89 ? -1.543 5.934 -1.571 1.00 98.19 89 ALA A N 1
ATOM 690 C CA . ALA A 1 89 ? -2.761 5.991 -2.378 1.00 98.19 89 ALA A CA 1
ATOM 691 C C . ALA A 1 89 ? -3.428 4.612 -2.530 1.00 98.19 89 ALA A C 1
ATOM 693 O O . ALA A 1 89 ? -4.642 4.493 -2.370 1.00 98.19 89 ALA A O 1
ATOM 694 N N . ALA A 1 90 ? -2.644 3.562 -2.781 1.00 98.25 90 ALA A N 1
ATOM 695 C CA . ALA A 1 90 ? -3.156 2.200 -2.881 1.00 98.25 90 ALA A CA 1
ATOM 696 C C . ALA A 1 90 ? -3.724 1.701 -1.538 1.00 98.25 90 ALA A C 1
ATOM 698 O O . ALA A 1 90 ? -4.796 1.103 -1.511 1.00 98.25 90 ALA A O 1
ATOM 699 N N . LEU A 1 91 ? -3.090 2.024 -0.405 1.00 98.44 91 LEU A N 1
ATOM 700 C CA . LEU A 1 91 ? -3.631 1.686 0.918 1.00 98.44 91 LEU A CA 1
ATOM 701 C C . LEU A 1 91 ? -4.946 2.419 1.228 1.00 98.44 91 LEU A C 1
ATOM 703 O O . LEU A 1 91 ? -5.843 1.831 1.827 1.00 98.44 91 LEU A O 1
ATOM 707 N N . HIS A 1 92 ? -5.113 3.666 0.781 1.00 98.50 92 HIS A N 1
ATOM 708 C CA . HIS A 1 92 ? -6.404 4.353 0.874 1.00 98.50 92 HIS A CA 1
ATOM 709 C C . HIS A 1 92 ? -7.506 3.641 0.087 1.00 98.50 92 HIS A C 1
ATOM 711 O O . HIS A 1 92 ? -8.594 3.434 0.631 1.00 98.50 92 H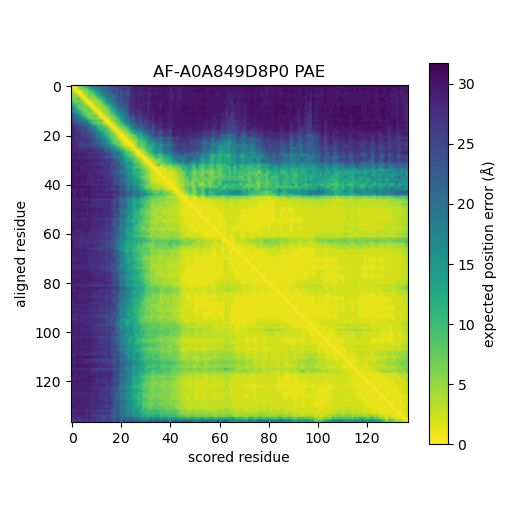IS A O 1
ATOM 717 N N . GLN A 1 93 ? -7.203 3.219 -1.145 1.00 98.31 93 GLN A N 1
ATOM 718 C CA . GLN A 1 93 ? -8.128 2.436 -1.964 1.00 98.31 93 GLN A CA 1
ATOM 719 C C . GLN A 1 93 ? -8.472 1.100 -1.298 1.00 98.31 93 GLN A C 1
ATOM 721 O O . GLN A 1 93 ? -9.641 0.737 -1.229 1.00 98.31 93 GLN A O 1
ATOM 726 N N . ALA A 1 94 ? -7.492 0.406 -0.711 1.00 98.25 94 ALA A N 1
ATOM 727 C CA . ALA A 1 94 ? -7.751 -0.824 0.033 1.00 98.25 94 ALA A CA 1
ATOM 728 C C . ALA A 1 94 ? -8.772 -0.609 1.164 1.00 98.25 94 ALA A C 1
ATOM 730 O O . ALA A 1 94 ? -9.717 -1.388 1.288 1.00 98.25 94 ALA A O 1
ATOM 731 N N . ILE A 1 95 ? -8.633 0.465 1.955 1.00 98.25 95 ILE A N 1
ATOM 732 C CA . ILE A 1 95 ? -9.607 0.804 3.008 1.00 98.25 95 ILE A CA 1
ATOM 733 C C . ILE A 1 95 ? -10.974 1.150 2.398 1.00 98.25 95 ILE A C 1
ATOM 735 O O . ILE A 1 95 ? -11.997 0.694 2.900 1.00 98.25 95 ILE A O 1
ATOM 739 N N . GLU A 1 96 ? -11.017 1.931 1.313 1.00 97.38 96 GLU A N 1
ATOM 740 C CA . GLU A 1 96 ? -12.270 2.269 0.607 1.00 97.38 96 GLU A CA 1
ATOM 741 C C . GLU A 1 96 ? -13.016 1.039 0.085 1.00 97.38 96 GLU A C 1
ATOM 743 O O . GLU A 1 96 ? -14.240 1.066 -0.018 1.00 97.38 96 GLU A O 1
ATOM 748 N N . LYS A 1 97 ? -12.296 -0.048 -0.202 1.00 97.44 97 LYS A N 1
ATOM 749 C CA . LYS A 1 97 ? -12.864 -1.328 -0.639 1.00 97.44 97 LYS A CA 1
ATOM 750 C C . LYS A 1 97 ? -13.055 -2.348 0.477 1.00 97.44 97 LYS A C 1
ATOM 752 O O . LYS A 1 97 ? -13.287 -3.520 0.201 1.00 97.44 97 LYS A O 1
ATOM 757 N N . GLY A 1 98 ? -12.995 -1.914 1.734 1.00 95.25 98 GLY A N 1
ATOM 758 C CA . GLY A 1 98 ? -13.366 -2.742 2.881 1.00 95.25 98 GLY A CA 1
ATOM 759 C C . GLY A 1 98 ? -12.201 -3.408 3.611 1.00 95.25 98 GLY A C 1
ATOM 760 O O . GLY A 1 98 ? -12.437 -4.264 4.460 1.00 95.25 98 GLY A O 1
ATOM 761 N N . MET A 1 99 ? -10.945 -3.024 3.353 1.00 96.88 99 MET A N 1
ATOM 762 C CA . MET A 1 99 ? -9.848 -3.433 4.233 1.00 96.88 99 MET A CA 1
ATOM 763 C C . MET A 1 99 ? -10.020 -2.798 5.621 1.00 96.88 99 MET A C 1
ATOM 765 O O . MET A 1 99 ? -9.853 -1.592 5.791 1.00 96.88 99 MET A O 1
ATOM 769 N N . ALA A 1 100 ? -10.249 -3.638 6.630 1.00 94.94 100 ALA A N 1
ATOM 770 C CA . ALA A 1 100 ? -10.354 -3.252 8.038 1.00 94.94 100 ALA A CA 1
ATOM 771 C C . ALA A 1 100 ? -9.187 -3.809 8.878 1.00 94.94 100 ALA A C 1
ATOM 773 O O . ALA A 1 100 ? -9.384 -4.383 9.944 1.00 94.94 100 ALA A O 1
ATOM 774 N N . ASN A 1 101 ? -7.951 -3.673 8.385 1.00 96.62 101 ASN A N 1
ATOM 775 C CA . ASN A 1 101 ? -6.750 -4.112 9.100 1.00 96.62 101 ASN A CA 1
ATOM 776 C C . ASN A 1 101 ? -5.930 -2.902 9.589 1.00 96.62 101 ASN A C 1
ATOM 778 O O . ASN A 1 101 ? -5.134 -2.363 8.815 1.00 96.62 101 ASN A O 1
ATOM 782 N N . PRO A 1 102 ? -6.047 -2.487 10.865 1.00 96.69 102 PRO A N 1
ATOM 783 C CA . PRO A 1 102 ? -5.307 -1.334 11.380 1.00 9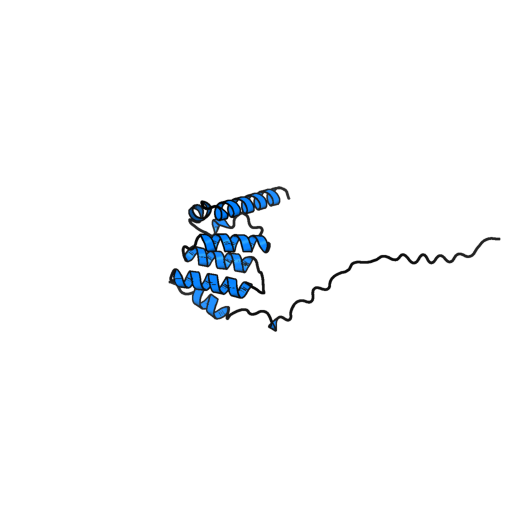6.69 102 PRO A CA 1
ATOM 784 C C . PRO A 1 102 ? -3.792 -1.579 11.494 1.00 96.69 102 PRO A C 1
ATOM 786 O O . PRO A 1 102 ? -3.020 -0.630 11.588 1.00 96.69 102 PRO A O 1
ATOM 789 N N . LYS A 1 103 ? -3.335 -2.839 11.464 1.00 96.94 103 LYS A N 1
ATOM 790 C CA . LYS A 1 103 ? -1.914 -3.209 11.598 1.00 96.94 103 LYS A CA 1
ATOM 791 C C . LYS A 1 103 ? -1.191 -3.309 10.250 1.00 96.94 103 LYS A C 1
ATOM 793 O O . LYS A 1 103 ? -0.043 -3.743 10.204 1.00 96.94 103 LYS A O 1
ATOM 798 N N . ILE A 1 104 ? -1.845 -2.916 9.154 1.00 97.00 104 ILE A N 1
ATOM 799 C CA . ILE A 1 104 ? -1.346 -3.129 7.790 1.00 97.00 104 ILE A CA 1
ATOM 800 C C . ILE A 1 104 ? 0.022 -2.486 7.525 1.00 97.00 104 ILE A C 1
ATOM 802 O O . ILE A 1 104 ? 0.822 -3.055 6.787 1.00 97.00 104 ILE A O 1
ATOM 806 N N . LEU A 1 105 ? 0.324 -1.353 8.171 1.00 96.75 105 LEU A N 1
ATOM 807 C CA . LEU A 1 105 ? 1.604 -0.650 8.021 1.00 96.75 105 LEU A CA 1
ATOM 808 C C . LEU A 1 105 ? 2.807 -1.514 8.424 1.00 96.75 105 LEU A C 1
ATOM 810 O O . LEU A 1 105 ? 3.879 -1.350 7.856 1.00 96.75 105 LEU A O 1
ATOM 814 N N . GLY A 1 106 ? 2.622 -2.499 9.312 1.00 95.75 106 GLY A N 1
ATOM 815 C CA . GLY A 1 106 ? 3.680 -3.436 9.702 1.00 95.75 106 GLY A CA 1
ATOM 816 C C . GLY A 1 106 ? 4.195 -4.328 8.563 1.00 95.75 106 GLY A C 1
ATOM 817 O O . GLY A 1 106 ? 5.231 -4.964 8.723 1.00 95.75 106 GLY A O 1
ATOM 818 N N . ARG A 1 107 ? 3.510 -4.375 7.409 1.00 94.75 107 ARG A N 1
ATOM 819 C CA . ARG A 1 107 ? 3.990 -5.065 6.196 1.00 94.75 107 ARG A CA 1
ATOM 820 C C . ARG A 1 107 ? 4.991 -4.243 5.375 1.00 94.75 107 ARG A C 1
ATOM 822 O O . ARG A 1 107 ? 5.516 -4.767 4.398 1.00 94.75 107 ARG A O 1
ATOM 829 N N . PHE A 1 108 ? 5.230 -2.983 5.734 1.00 96.12 108 PHE A N 1
ATOM 830 C CA . PHE A 1 108 ? 6.004 -2.031 4.938 1.00 96.12 108 PHE A CA 1
ATOM 831 C C . PHE A 1 108 ? 7.157 -1.451 5.773 1.00 96.12 108 PHE A C 1
ATOM 833 O O . PHE A 1 108 ? 6.985 -0.423 6.430 1.00 96.12 108 PHE A O 1
ATOM 840 N N . PRO A 1 109 ? 8.327 -2.110 5.803 1.00 93.06 109 PRO A N 1
ATOM 841 C CA . PRO A 1 109 ? 9.480 -1.623 6.557 1.00 93.06 109 PRO A CA 1
ATOM 842 C C . PRO A 1 109 ? 9.913 -0.220 6.107 1.00 93.06 109 PRO A C 1
ATOM 844 O O . PRO A 1 109 ? 10.127 0.011 4.921 1.00 93.06 109 PRO A O 1
ATOM 847 N N . GLY A 1 110 ? 10.076 0.725 7.036 1.00 92.25 110 GLY A N 1
ATOM 848 C CA . GLY A 1 110 ? 10.489 2.093 6.694 1.00 92.25 110 GLY A CA 1
ATOM 849 C C . GLY A 1 110 ? 9.369 2.953 6.096 1.00 92.25 110 GLY A C 1
ATOM 850 O O . GLY A 1 110 ? 9.636 3.971 5.457 1.00 92.25 110 GLY A O 1
ATOM 851 N N . ILE A 1 111 ? 8.099 2.558 6.249 1.00 93.56 111 ILE A N 1
ATOM 852 C CA . ILE A 1 111 ? 6.964 3.351 5.759 1.00 93.56 111 ILE A CA 1
ATOM 853 C C . ILE A 1 111 ? 6.775 4.667 6.525 1.00 93.56 111 ILE A C 1
ATOM 855 O O . ILE A 1 111 ? 6.034 5.523 6.053 1.00 93.56 111 ILE A O 1
ATOM 859 N N . GLU A 1 112 ? 7.449 4.867 7.659 1.00 92.62 112 GLU A N 1
ATOM 860 C CA . GLU A 1 112 ? 7.333 6.048 8.521 1.00 92.62 112 GLU A CA 1
ATOM 861 C C . GLU A 1 112 ? 7.550 7.357 7.752 1.00 92.62 112 GLU A C 1
ATOM 863 O O . GLU A 1 112 ? 6.725 8.263 7.858 1.00 92.62 112 GLU A O 1
ATOM 868 N N . GLU A 1 113 ? 8.571 7.423 6.892 1.00 89.44 113 GLU A N 1
ATOM 869 C CA . GLU A 1 113 ? 8.843 8.589 6.032 1.00 89.44 113 GLU A CA 1
ATOM 870 C C . GLU A 1 113 ? 7.679 8.869 5.066 1.00 89.44 113 GLU A C 1
ATOM 872 O O . GLU A 1 113 ? 7.337 10.009 4.749 1.00 89.44 113 GLU A O 1
ATOM 877 N N . SER A 1 114 ? 6.996 7.809 4.627 1.00 90.00 114 SER A N 1
ATOM 878 C CA . SER A 1 114 ? 5.821 7.913 3.758 1.00 90.00 114 SER A CA 1
ATOM 879 C C . SER A 1 114 ? 4.571 8.390 4.508 1.00 90.00 114 SER A C 1
ATOM 881 O O . SER A 1 114 ? 3.550 8.649 3.878 1.00 90.00 114 SER A O 1
ATOM 883 N N . LEU A 1 115 ? 4.617 8.507 5.837 1.00 92.44 115 LEU A N 1
ATOM 884 C CA . LEU A 1 115 ? 3.515 9.019 6.652 1.00 92.44 115 LEU A CA 1
ATOM 885 C C . LEU A 1 115 ? 3.668 10.504 6.995 1.00 92.44 115 LEU A C 1
ATOM 887 O O . LEU A 1 115 ? 2.743 11.086 7.556 1.00 92.44 115 LEU A O 1
ATOM 891 N N . GLU A 1 116 ? 4.798 11.129 6.659 1.00 90.62 116 GLU A N 1
ATOM 892 C CA . GLU A 1 116 ? 5.068 12.522 7.028 1.00 90.62 116 GLU A CA 1
ATOM 893 C C . GLU A 1 116 ? 4.299 13.530 6.163 1.00 90.62 116 GLU A C 1
ATOM 895 O O . GLU A 1 116 ? 3.957 14.616 6.634 1.00 90.62 116 GLU A O 1
ATOM 900 N N . PHE A 1 117 ? 3.969 13.170 4.918 1.00 93.75 117 PHE A N 1
ATOM 901 C CA . PHE A 1 117 ? 3.214 14.035 4.008 1.00 93.75 117 PHE A CA 1
ATOM 902 C C . PHE A 1 117 ? 1.688 13.934 4.228 1.00 93.75 117 PHE A C 1
ATOM 904 O O . PHE A 1 117 ? 1.214 12.953 4.807 1.00 93.75 117 PHE A O 1
ATOM 911 N N . PRO A 1 118 ? 0.887 14.922 3.771 1.00 96.31 118 PRO A N 1
ATOM 912 C CA . PRO A 1 118 ? -0.517 15.060 4.171 1.00 96.31 118 PRO A CA 1
ATOM 913 C C . PRO A 1 118 ? -1.387 13.816 3.960 1.00 96.31 118 PRO A C 1
ATOM 915 O O . PRO A 1 118 ? -2.174 13.463 4.835 1.00 96.31 118 PRO A O 1
ATOM 918 N N . GLU A 1 119 ? -1.278 13.130 2.823 1.00 96.88 119 GLU A N 1
ATOM 919 C CA . GLU A 1 119 ? -2.054 11.909 2.576 1.00 96.88 119 GLU A CA 1
ATOM 920 C C . GLU A 1 119 ? -1.573 10.746 3.458 1.00 96.88 119 GLU A C 1
ATOM 922 O O . GLU A 1 119 ? -2.391 9.977 3.954 1.00 96.88 119 GLU A O 1
ATOM 927 N N . GLY A 1 120 ? -0.271 10.654 3.741 1.00 97.69 120 GLY A N 1
ATOM 928 C CA . GLY A 1 120 ? 0.278 9.675 4.681 1.00 97.69 120 GLY A CA 1
ATOM 929 C C . GLY A 1 120 ? -0.270 9.857 6.101 1.00 97.69 120 GLY A C 1
ATOM 930 O O . GLY A 1 120 ? -0.707 8.896 6.739 1.00 97.69 120 GLY A O 1
ATOM 931 N N . GLN A 1 121 ? -0.366 11.104 6.566 1.00 97.88 121 GLN A N 1
ATOM 932 C CA . GLN A 1 121 ? -0.984 11.423 7.857 1.00 97.88 121 GLN A CA 1
ATOM 933 C C . GLN A 1 121 ? -2.475 11.058 7.882 1.00 97.88 121 GLN A C 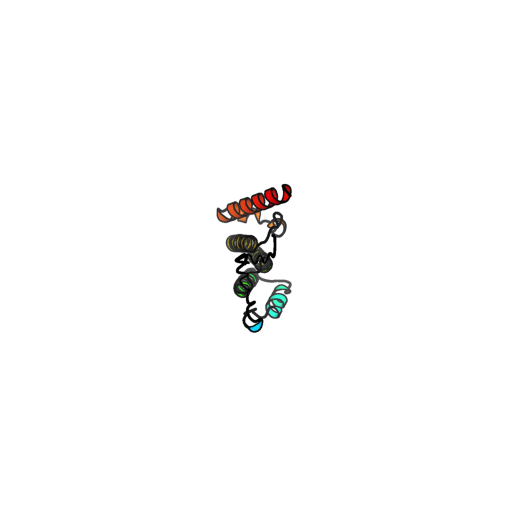1
ATOM 935 O O . GLN A 1 121 ? -2.959 10.491 8.865 1.00 97.88 121 GLN A O 1
ATOM 940 N N . ARG A 1 122 ? -3.208 11.317 6.789 1.00 98.06 122 ARG A N 1
ATOM 941 C CA . ARG A 1 122 ? -4.615 10.900 6.660 1.00 98.06 122 ARG A CA 1
ATOM 942 C C . ARG A 1 122 ? -4.766 9.384 6.686 1.00 98.06 122 ARG A C 1
ATOM 944 O O . ARG A 1 122 ? -5.716 8.882 7.282 1.00 98.06 122 ARG A O 1
ATOM 951 N N . LEU A 1 123 ? -3.857 8.641 6.053 1.00 98.25 123 LEU A N 1
ATOM 952 C CA . LEU A 1 123 ? -3.858 7.180 6.112 1.00 98.25 123 LEU A CA 1
ATOM 953 C C . LEU A 1 123 ? -3.703 6.700 7.555 1.00 98.25 123 LEU A C 1
ATOM 955 O O . LEU A 1 123 ? -4.502 5.880 8.004 1.00 98.25 123 LEU A O 1
ATOM 959 N N . LYS A 1 124 ? -2.741 7.262 8.297 1.00 97.75 124 LYS A N 1
ATOM 960 C CA . LYS A 1 124 ? -2.540 6.950 9.716 1.00 97.75 124 LYS A CA 1
ATOM 961 C C . LYS A 1 124 ? -3.809 7.199 10.537 1.00 97.75 124 LYS A C 1
ATOM 963 O O . LYS A 1 124 ? -4.268 6.297 11.227 1.00 97.75 124 LYS A O 1
ATOM 968 N N . GLN A 1 125 ? -4.436 8.365 10.380 1.00 97.62 125 GLN A N 1
ATOM 969 C CA . GLN A 1 125 ? -5.689 8.699 11.071 1.00 97.62 125 GLN A CA 1
ATOM 970 C C . GLN A 1 125 ? -6.826 7.719 10.751 1.00 97.62 125 GLN A C 1
ATOM 972 O O . GLN A 1 125 ? -7.561 7.309 11.649 1.00 97.62 125 GLN A O 1
ATOM 977 N N . ARG A 1 126 ? -6.975 7.314 9.481 1.00 97.81 126 ARG A N 1
ATOM 978 C CA . ARG A 1 126 ? -7.984 6.318 9.082 1.00 97.81 126 ARG A CA 1
ATOM 979 C C . ARG A 1 126 ? -7.737 4.972 9.764 1.00 97.81 126 ARG A C 1
ATOM 981 O O . ARG A 1 126 ? -8.685 4.358 10.241 1.00 97.81 126 ARG A O 1
ATOM 988 N N . LEU A 1 127 ? -6.484 4.526 9.834 1.00 97.94 127 LEU A N 1
ATOM 989 C CA . LEU A 1 127 ? -6.119 3.270 10.493 1.00 97.94 127 LEU A CA 1
ATOM 990 C C . LEU A 1 127 ? -6.318 3.334 12.014 1.00 97.94 127 LEU A C 1
ATOM 992 O O . LEU A 1 127 ? -6.829 2.376 12.592 1.00 97.94 127 LEU A O 1
ATOM 996 N N . ASP A 1 128 ? -5.995 4.465 12.645 1.00 97.44 128 ASP A N 1
ATOM 997 C CA . ASP A 1 128 ? -6.261 4.697 14.069 1.00 97.44 128 ASP A CA 1
ATOM 998 C C . ASP A 1 128 ? -7.770 4.658 14.364 1.00 97.44 128 ASP A C 1
ATOM 1000 O O . ASP A 1 128 ? -8.199 4.032 15.333 1.00 97.44 128 ASP A O 1
ATOM 1004 N N . SER A 1 129 ? -8.593 5.251 13.492 1.00 96.94 129 SER A N 1
ATOM 1005 C CA . SER A 1 129 ? -10.055 5.198 13.608 1.00 96.94 129 SER A CA 1
ATOM 1006 C C . SER A 1 129 ? -10.595 3.770 13.478 1.00 96.94 129 SER A C 1
ATOM 1008 O O . SER A 1 129 ? -11.422 3.359 14.291 1.00 96.94 129 SER A O 1
ATOM 1010 N N . ILE A 1 130 ? -10.090 2.987 12.517 1.00 97.00 130 ILE A N 1
ATOM 1011 C CA . ILE A 1 130 ? -10.446 1.566 12.371 1.00 97.00 130 ILE A CA 1
ATOM 1012 C C . ILE A 1 130 ? -10.071 0.790 13.636 1.00 97.00 130 ILE A C 1
ATOM 1014 O O . ILE A 1 130 ? -10.874 0.009 14.137 1.00 97.00 130 ILE A O 1
ATOM 1018 N N . LYS A 1 131 ? -8.869 1.016 14.181 1.00 97.44 131 LYS A N 1
ATOM 1019 C CA . LYS A 1 131 ? -8.418 0.362 15.415 1.00 97.44 131 LYS A CA 1
ATOM 1020 C C . LYS A 1 131 ? -9.375 0.637 16.576 1.00 97.44 131 LYS A C 1
ATOM 1022 O O . LYS A 1 131 ? -9.811 -0.305 17.225 1.00 97.44 131 LYS A O 1
ATOM 1027 N N . GLN A 1 132 ? -9.720 1.904 16.798 1.00 97.12 132 GLN A N 1
ATOM 1028 C CA . GLN A 1 132 ? -10.636 2.304 17.869 1.00 97.12 132 GLN A CA 1
ATOM 1029 C C . GLN A 1 132 ? -12.012 1.654 17.723 1.00 97.12 132 GLN A C 1
ATOM 1031 O O . GLN A 1 132 ? -12.574 1.204 18.714 1.00 97.12 132 GLN A O 1
ATOM 1036 N N . GLN A 1 133 ? -12.547 1.585 16.502 1.00 94.81 133 GLN A N 1
ATOM 1037 C CA . GLN A 1 133 ? -13.835 0.937 16.253 1.00 94.81 133 GLN A CA 1
ATOM 1038 C C . GLN A 1 133 ? -13.787 -0.560 16.561 1.00 94.81 133 GLN A C 1
ATOM 1040 O O . GLN A 1 133 ? -14.716 -1.076 17.166 1.00 94.81 133 GLN A O 1
ATOM 1045 N N . LEU A 1 134 ? -12.704 -1.249 16.193 1.00 92.62 134 LEU A N 1
ATOM 1046 C CA . LEU A 1 134 ? -12.546 -2.680 16.464 1.00 92.62 134 LEU A CA 1
ATOM 1047 C C . LEU A 1 134 ? -12.357 -2.997 17.954 1.00 92.62 134 LEU A C 1
ATOM 1049 O O . LEU A 1 134 ? -12.748 -4.071 18.387 1.00 92.62 134 LEU A O 1
ATOM 1053 N N . GLU A 1 135 ? -11.767 -2.091 18.736 1.00 93.19 135 GLU A N 1
ATOM 1054 C CA . GLU A 1 135 ? -11.601 -2.252 20.192 1.00 93.19 135 GLU A CA 1
ATOM 1055 C C . GLU A 1 135 ? -12.902 -2.022 20.983 1.00 93.19 135 GLU A C 1
ATOM 1057 O O . GLU A 1 135 ? -12.959 -2.327 22.172 1.00 93.19 135 GLU A O 1
ATOM 1062 N N . GLN A 1 136 ? -13.938 -1.472 20.343 1.00 86.56 136 GLN A N 1
ATOM 1063 C CA . GLN A 1 136 ? -15.249 -1.210 20.949 1.00 86.56 136 GLN A CA 1
ATOM 1064 C C . GLN A 1 136 ? -16.275 -2.333 20.712 1.00 86.56 136 GLN A C 1
ATOM 1066 O O . GLN A 1 136 ? -17.402 -2.222 21.198 1.00 86.56 136 GLN A O 1
ATOM 1071 N N . VAL A 1 137 ? -15.907 -3.375 19.958 1.00 71.06 137 VAL A N 1
ATOM 1072 C CA . VAL A 1 137 ? -16.737 -4.556 19.650 1.00 71.06 137 VAL A CA 1
ATOM 1073 C C . VAL A 1 137 ? -16.370 -5.706 20.579 1.00 71.06 137 VAL A C 1
ATOM 1075 O O . VAL A 1 137 ? -17.309 -6.386 21.047 1.00 71.06 137 VAL A O 1
#

pLDDT: mean 81.08, std 20.54, range [34.5, 98.5]

Secondary structure (DSSP, 8-state):
----------------------PPPGGG-----HHHHHHHHT-S---HHHHHHHHHHHHHHHHHH--HHHHHHHHHHHHHTT-HHHHHHHHHHHHHTT---TTGGGGSTTGGGGGSSHHHHHHHHHHHHHHHHHHT-

Radius of gyration: 24.18 Å; Cα contacts (8 Å, |Δi|>4): 117; chains: 1; bounding box: 96×31×40 Å

Foldseek 3Di:
DDDDDDDDDPDPDPDDPPPPPPDPPPVPQPQDPVVVLVVLVPDPDDALVSLQVSLVSLVVSCPVVLALVSLLVSLVSCLVSVNLVSNLVSNVSSVVSPDLALCSCVSRPPNVVSLPDDSSVVSNVVSVVSVVVVVVD

Solvent-accessible surface area (backbone atoms only — not comparable to full-atom val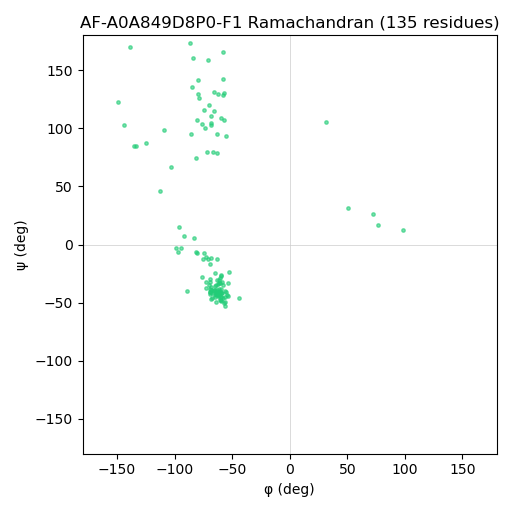ues): 8123 Å² total; per-residue (Å²): 137,88,87,86,87,84,86,80,84,83,77,85,72,85,72,71,90,71,74,77,79,75,74,75,65,77,87,73,59,68,65,60,70,59,63,63,52,49,60,58,68,67,47,94,80,71,51,44,66,53,27,37,49,53,17,53,50,39,54,60,34,34,66,76,68,54,46,23,66,51,26,46,52,20,17,51,26,15,48,72,31,69,35,43,71,55,18,46,52,23,44,50,49,9,42,77,47,68,50,84,59,55,67,58,65,79,79,43,89,80,47,67,73,44,34,74,46,74,67,23,42,52,51,51,53,53,31,52,51,50,41,56,56,63,76,73,110

Mean predicted aligned error: 11.91 Å

Nearest PDB structures (foldseek):
  3q4a-assembly1_B  TM=5.569E-01  e=1.345E-01  Mus musculus
  2gw1-assembly1_B  TM=4.715E-01  e=5.343E-01  Saccharomyces cerevisiae
  8sxh-assembly1_C  TM=5.850E-01  e=1.410E+00  Pseudomonas aeruginosa
  8ykf-assembly1_B  TM=3.208E-01  e=5.897E+00  Bacillus subtilis

Sequence (137 aa):
MKPTRLAFILLLLGIGACRTYEEPPIGDLHLPDIVALFELSEKQELSKKEFKFLGDTLIAANQDLQAAQLYVEAASFYHQAGTSKKTVAALHQAIEKGMANPKILGRFPGIEESLEFPEGQRLKQRLDSIKQQLEQV